Protein AF-A0A660N1Y0-F1 (afdb_monomer_lite)

Radius of gyration: 20.37 Å; chains: 1; bounding box: 56×30×46 Å

Foldseek 3Di:
DPPVVVCVVLVVLVVQLVVLVVCVVPCPPDDDDCVSVVSNVVSVVVVCCVPVVVVCCCPPVNDDPPDDDPCVVPVPD

Structure (mmCIF, N/CA/C/O backbone):
data_AF-A0A660N1Y0-F1
#
_entry.id   AF-A0A660N1Y0-F1
#
loop_
_atom_site.group_PDB
_atom_site.id
_atom_site.type_symbol
_atom_site.label_atom_id
_atom_site.label_alt_id
_atom_site.label_comp_id
_atom_site.label_asym_id
_atom_site.label_entity_id
_atom_site.label_seq_id
_atom_site.pdbx_PDB_ins_code
_atom_site.Cartn_x
_atom_site.Cartn_y
_atom_site.Cartn_z
_atom_site.occupancy
_atom_site.B_iso_or_equiv
_atom_site.auth_seq_id
_atom_site.auth_comp_id
_atom_site.auth_asym_id
_atom_site.auth_atom_id
_atom_site.pdbx_PDB_model_num
ATOM 1 N N . MET A 1 1 ? 15.729 -6.664 0.065 1.00 61.81 1 MET A N 1
ATOM 2 C CA . MET A 1 1 ? 14.969 -6.888 1.316 1.00 61.81 1 MET A CA 1
ATOM 3 C C . MET A 1 1 ? 14.742 -8.377 1.448 1.00 61.81 1 MET A C 1
ATOM 5 O O . MET A 1 1 ? 14.350 -8.988 0.461 1.00 61.81 1 MET A O 1
ATOM 9 N N . ASP A 1 2 ? 14.989 -8.959 2.617 1.00 87.00 2 ASP A N 1
ATOM 10 C CA . ASP A 1 2 ? 14.711 -10.382 2.826 1.00 87.00 2 ASP A CA 1
ATOM 11 C C . ASP A 1 2 ? 13.218 -10.648 2.612 1.00 87.00 2 ASP A C 1
ATOM 13 O O . ASP A 1 2 ? 12.372 -9.914 3.132 1.00 87.00 2 ASP A O 1
ATOM 17 N N . LYS A 1 3 ? 12.887 -11.695 1.847 1.00 88.62 3 LYS A N 1
ATOM 18 C CA . LYS A 1 3 ? 11.503 -12.044 1.477 1.00 88.62 3 LYS A CA 1
ATOM 19 C C . LYS A 1 3 ? 10.590 -12.152 2.707 1.00 88.62 3 LYS A C 1
ATOM 21 O O . LYS A 1 3 ? 9.439 -11.729 2.663 1.00 88.62 3 LYS A O 1
ATOM 26 N N . LEU A 1 4 ? 11.143 -12.622 3.827 1.00 91.12 4 LEU A N 1
ATOM 27 C CA . LEU A 1 4 ? 10.470 -12.704 5.122 1.00 91.12 4 LEU A CA 1
ATOM 28 C C . LEU A 1 4 ? 10.061 -11.328 5.673 1.00 91.12 4 LEU A C 1
ATOM 30 O O . LEU A 1 4 ? 8.913 -11.143 6.067 1.00 91.12 4 LEU A O 1
ATOM 34 N N . LYS A 1 5 ? 10.965 -10.340 5.654 1.00 91.75 5 LYS A N 1
ATOM 35 C CA . LYS A 1 5 ? 10.679 -8.976 6.134 1.00 91.75 5 LYS A CA 1
ATOM 36 C C . LYS A 1 5 ? 9.557 -8.334 5.324 1.00 91.75 5 LYS A C 1
ATOM 38 O O . LYS A 1 5 ? 8.683 -7.686 5.885 1.00 91.75 5 LYS A O 1
ATOM 43 N N . GLN A 1 6 ? 9.553 -8.548 4.010 1.00 90.94 6 GLN A N 1
ATOM 44 C CA . GLN A 1 6 ? 8.496 -8.039 3.142 1.00 90.94 6 GLN A CA 1
ATOM 45 C C . GLN A 1 6 ? 7.136 -8.666 3.471 1.00 90.94 6 GLN A C 1
ATOM 47 O O . GLN A 1 6 ? 6.148 -7.941 3.554 1.00 90.94 6 GLN A O 1
ATOM 52 N N . ILE A 1 7 ? 7.081 -9.985 3.679 1.00 93.38 7 ILE A N 1
ATOM 53 C CA . ILE A 1 7 ? 5.843 -10.675 4.066 1.00 93.38 7 ILE A CA 1
ATOM 54 C C . ILE A 1 7 ? 5.330 -10.142 5.405 1.00 93.38 7 ILE A C 1
ATOM 56 O O . ILE A 1 7 ? 4.148 -9.839 5.510 1.00 93.38 7 ILE A O 1
ATOM 60 N N . LEU A 1 8 ? 6.210 -9.961 6.393 1.00 94.56 8 LEU A N 1
ATOM 61 C CA . LEU A 1 8 ? 5.830 -9.418 7.699 1.00 94.56 8 LEU A CA 1
ATOM 62 C C . LEU A 1 8 ? 5.263 -7.998 7.588 1.00 94.56 8 LEU A C 1
ATOM 64 O O . LEU A 1 8 ? 4.189 -7.733 8.116 1.00 94.56 8 LEU A O 1
ATOM 68 N N . ILE A 1 9 ? 5.933 -7.103 6.855 1.00 93.44 9 ILE A N 1
ATOM 69 C CA . ILE A 1 9 ? 5.476 -5.715 6.680 1.00 93.44 9 ILE A CA 1
ATOM 70 C C . ILE A 1 9 ? 4.093 -5.674 6.022 1.00 93.44 9 ILE A C 1
ATOM 72 O O . ILE A 1 9 ? 3.183 -5.024 6.534 1.00 93.44 9 ILE A O 1
ATOM 76 N N . TRP A 1 10 ? 3.910 -6.380 4.903 1.00 93.75 10 TRP A N 1
ATOM 77 C CA . TRP A 1 10 ? 2.626 -6.376 4.196 1.00 93.75 10 TRP A CA 1
ATOM 78 C C . TRP A 1 10 ? 1.534 -7.132 4.956 1.00 93.75 10 TRP A C 1
ATOM 80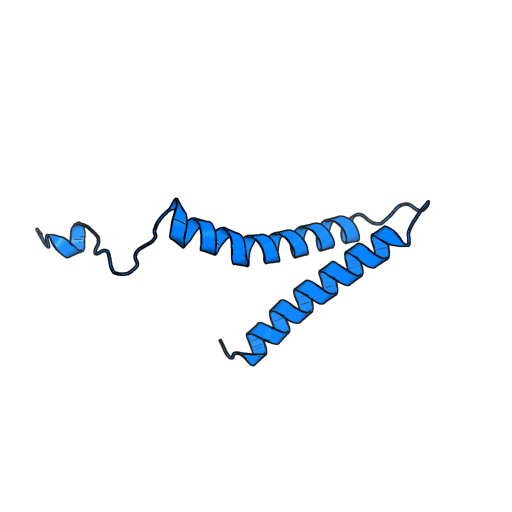 O O . TRP A 1 10 ? 0.377 -6.720 4.908 1.00 93.75 10 TRP A O 1
ATOM 90 N N . GLY A 1 11 ? 1.899 -8.174 5.706 1.00 94.62 11 GLY A N 1
ATOM 91 C CA . GLY A 1 11 ? 0.998 -8.876 6.614 1.00 94.62 11 GLY A CA 1
ATOM 92 C C . GLY A 1 11 ? 0.419 -7.940 7.672 1.00 94.62 11 GLY A C 1
ATOM 93 O O . GLY A 1 11 ? -0.796 -7.894 7.837 1.00 94.62 11 GLY A O 1
ATOM 94 N N . THR A 1 12 ? 1.259 -7.122 8.314 1.00 94.19 12 THR A N 1
ATOM 95 C CA . THR A 1 12 ? 0.806 -6.129 9.300 1.00 94.19 12 THR A CA 1
ATOM 96 C C . THR A 1 12 ? -0.143 -5.100 8.687 1.00 94.19 12 THR A C 1
ATOM 98 O O . THR A 1 12 ? -1.175 -4.806 9.281 1.00 94.19 12 THR A O 1
ATOM 101 N N . VAL A 1 13 ? 0.152 -4.583 7.487 1.00 94.44 13 VAL A N 1
ATOM 102 C CA . VAL A 1 13 ? -0.722 -3.607 6.802 1.00 94.44 13 VAL A CA 1
ATOM 103 C C . VAL A 1 13 ? -2.109 -4.194 6.530 1.00 94.44 13 VAL A C 1
ATOM 105 O O . VAL A 1 13 ? -3.117 -3.542 6.794 1.00 94.44 13 VAL A O 1
ATOM 108 N N . VAL A 1 14 ? -2.175 -5.435 6.039 1.00 94.44 14 VAL A N 1
ATOM 109 C CA . VAL A 1 14 ? -3.456 -6.113 5.791 1.00 94.44 14 VAL A CA 1
ATOM 110 C C . VAL A 1 14 ? -4.200 -6.362 7.101 1.00 94.44 14 VAL A C 1
ATOM 112 O O . VAL A 1 14 ? -5.401 -6.117 7.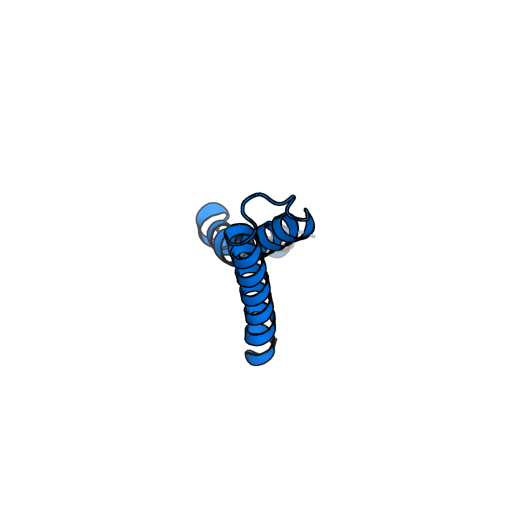167 1.00 94.44 14 VAL A O 1
ATOM 115 N N . LEU A 1 15 ? -3.499 -6.797 8.151 1.00 96.00 15 LEU A N 1
ATOM 116 C CA . LEU A 1 15 ? -4.098 -7.072 9.457 1.00 96.00 15 LEU A CA 1
ATOM 117 C C . LEU A 1 15 ? -4.713 -5.803 10.065 1.00 96.00 15 LEU A C 1
ATOM 119 O O . LEU A 1 15 ? -5.861 -5.837 10.503 1.00 96.00 15 LEU A O 1
ATOM 123 N N . VAL A 1 16 ? -4.000 -4.674 10.010 1.00 95.19 16 VAL A N 1
ATOM 124 C CA . VAL A 1 16 ? -4.517 -3.366 10.447 1.00 95.19 16 VAL A CA 1
ATOM 125 C C . VAL A 1 16 ? -5.737 -2.960 9.625 1.00 95.19 16 VAL A C 1
ATOM 127 O O . VAL A 1 16 ? -6.759 -2.610 10.205 1.00 95.19 16 VAL A O 1
ATOM 130 N N . GLY A 1 17 ? -5.675 -3.065 8.295 1.00 93.88 17 GLY A N 1
ATOM 131 C CA . GLY A 1 17 ? -6.811 -2.737 7.433 1.00 93.88 17 GLY A CA 1
ATOM 132 C C . GLY A 1 17 ? -8.055 -3.565 7.762 1.00 93.88 17 GLY A C 1
ATOM 133 O O . GLY A 1 17 ? -9.136 -3.006 7.934 1.00 93.88 17 GLY A O 1
ATOM 134 N N . VAL A 1 18 ? -7.901 -4.884 7.911 1.00 95.25 18 VAL A N 1
ATOM 135 C CA . VAL A 1 18 ? -8.999 -5.788 8.287 1.00 95.25 18 VAL A CA 1
ATOM 136 C C . VAL A 1 18 ? -9.560 -5.419 9.656 1.00 95.25 18 VAL A C 1
ATOM 138 O O . VAL A 1 18 ? -10.775 -5.297 9.785 1.00 95.25 18 VAL A O 1
ATOM 141 N N . ALA A 1 19 ? -8.707 -5.185 10.655 1.00 93.31 19 ALA A N 1
ATOM 142 C CA . ALA A 1 19 ? -9.149 -4.772 11.983 1.00 93.31 19 ALA A CA 1
ATOM 143 C C . ALA A 1 19 ? -9.968 -3.473 11.924 1.00 93.31 19 ALA A C 1
ATOM 145 O O . ALA A 1 19 ? -11.047 -3.413 12.509 1.00 93.31 19 ALA A O 1
ATOM 146 N N . SER A 1 20 ? -9.514 -2.476 11.158 1.00 91.81 20 SER A N 1
ATOM 147 C CA . SER A 1 20 ? -10.235 -1.213 10.980 1.00 91.81 20 SER A CA 1
ATOM 148 C C . SER A 1 20 ? -11.584 -1.378 10.282 1.00 91.81 20 SER A C 1
ATOM 150 O O . SER A 1 20 ? -12.556 -0.736 10.668 1.00 91.81 20 SER A O 1
ATOM 152 N N . PHE A 1 21 ? -11.689 -2.249 9.276 1.00 91.31 21 PHE A N 1
ATOM 153 C CA . PHE A 1 21 ? -12.979 -2.524 8.634 1.00 91.31 21 PHE A CA 1
ATOM 154 C C . PHE A 1 21 ? -13.931 -3.308 9.541 1.00 91.31 21 PHE A C 1
ATOM 156 O O . PHE A 1 21 ? -15.130 -3.032 9.549 1.00 91.31 21 PHE A O 1
ATOM 163 N N . VAL A 1 22 ? -13.411 -4.257 10.321 1.00 92.31 22 VAL A N 1
ATOM 164 C CA . VAL A 1 22 ? -14.203 -5.042 11.276 1.00 92.31 22 VAL A CA 1
ATOM 165 C C . VAL A 1 22 ? -14.782 -4.141 12.364 1.00 92.31 22 VAL A C 1
ATOM 167 O O . VAL A 1 22 ? -15.979 -4.222 12.637 1.00 92.31 22 VAL A O 1
ATOM 170 N N . THR A 1 23 ? -13.982 -3.244 12.947 1.00 89.44 23 THR A N 1
ATOM 171 C CA . THR A 1 23 ? -14.475 -2.303 13.965 1.00 89.44 23 THR A CA 1
ATOM 172 C C . THR A 1 23 ? -15.535 -1.369 13.392 1.00 89.44 23 THR A C 1
ATOM 174 O O . THR A 1 23 ? -16.612 -1.256 13.971 1.00 89.44 23 THR A O 1
ATOM 177 N N . LEU A 1 24 ? -15.309 -0.795 12.205 1.00 88.06 24 LEU A N 1
ATOM 178 C CA . LEU A 1 24 ? -16.316 0.021 11.514 1.00 88.06 24 LEU A CA 1
ATOM 179 C C . LEU A 1 24 ? -17.632 -0.732 11.270 1.00 88.06 24 LEU A C 1
ATOM 181 O O . LEU A 1 24 ? -18.708 -0.152 11.395 1.00 88.06 24 LEU A O 1
ATOM 185 N N . ALA A 1 25 ? -17.562 -2.012 10.898 1.00 88.19 25 ALA A N 1
ATOM 186 C CA . ALA A 1 25 ? -18.746 -2.803 10.581 1.00 88.19 25 ALA A CA 1
ATOM 187 C C . ALA A 1 25 ? -19.603 -3.116 11.819 1.00 88.19 25 ALA A C 1
ATOM 189 O O . ALA A 1 25 ? -20.838 -3.139 11.704 1.00 88.19 25 ALA A O 1
ATOM 190 N N . ILE A 1 26 ? -18.948 -3.355 12.963 1.00 89.56 26 ILE A N 1
ATOM 191 C CA . ILE A 1 26 ? -19.571 -3.732 14.240 1.00 89.56 26 ILE A CA 1
ATOM 192 C C . ILE A 1 26 ? -20.111 -2.510 14.993 1.00 89.56 26 ILE A C 1
ATOM 194 O O . ILE A 1 26 ? -21.185 -2.606 15.580 1.00 89.56 26 ILE A O 1
ATOM 198 N N . SER A 1 27 ? -19.416 -1.367 14.967 1.00 82.06 27 SER A N 1
ATOM 199 C CA . SER A 1 27 ? -19.731 -0.164 15.763 1.00 82.06 27 SER A CA 1
ATOM 200 C C . SER A 1 27 ? -20.959 0.632 15.275 1.00 82.06 27 SER A C 1
ATOM 202 O O . SER A 1 27 ? -20.937 1.853 15.140 1.00 82.06 27 SER A O 1
ATOM 204 N N . ARG A 1 28 ? -22.068 -0.054 14.998 1.00 72.25 28 ARG A N 1
ATOM 205 C CA . ARG A 1 28 ? -23.284 0.508 14.405 1.00 72.25 28 ARG A CA 1
ATOM 206 C C . ARG A 1 28 ? -24.124 1.229 15.467 1.00 72.25 28 ARG A C 1
ATOM 208 O O . ARG A 1 28 ? -24.701 0.587 16.335 1.00 72.25 28 ARG A O 1
ATOM 215 N N . GLY A 1 29 ? -24.211 2.557 15.371 1.00 70.69 29 GLY A N 1
ATOM 216 C CA . GLY A 1 29 ? -25.005 3.402 16.278 1.00 70.69 29 GLY A CA 1
ATOM 217 C C . GLY A 1 29 ? -24.192 4.181 17.319 1.00 70.69 29 GLY A C 1
ATOM 218 O O . GLY A 1 29 ? -24.753 5.048 17.982 1.00 70.69 29 GLY A O 1
ATOM 219 N N . GLU A 1 30 ? -22.881 3.943 17.415 1.00 74.69 30 GLU A N 1
ATOM 220 C CA . GLU A 1 30 ? -21.958 4.742 18.230 1.00 74.69 30 GLU A CA 1
ATOM 221 C C . GLU A 1 30 ? -21.112 5.679 17.358 1.00 74.69 30 GLU A C 1
ATOM 223 O O . GLU A 1 30 ? -20.917 5.446 16.162 1.00 74.69 30 GLU A O 1
ATOM 228 N N . GLN A 1 31 ? -20.581 6.752 17.953 1.00 74.44 31 GLN A N 1
ATOM 229 C CA . GLN A 1 31 ? -19.606 7.597 17.266 1.00 74.44 31 GLN A CA 1
ATOM 230 C C . GLN A 1 31 ? -18.301 6.818 17.077 1.00 74.44 31 GLN A C 1
ATOM 232 O O . GLN A 1 31 ? -17.508 6.654 18.004 1.00 74.44 31 GLN A O 1
ATOM 237 N N . VAL A 1 32 ? -18.071 6.330 15.858 1.00 78.56 32 VAL A N 1
ATOM 238 C CA . VAL A 1 32 ? -16.828 5.639 15.506 1.00 78.56 32 VAL A CA 1
ATOM 239 C C . VAL A 1 32 ? -15.674 6.639 15.516 1.00 78.56 32 VAL A C 1
ATOM 241 O O . VAL A 1 32 ? -15.717 7.665 14.835 1.00 78.56 32 VAL A O 1
ATOM 244 N N . SER A 1 33 ? -14.616 6.326 16.268 1.00 85.38 33 SER 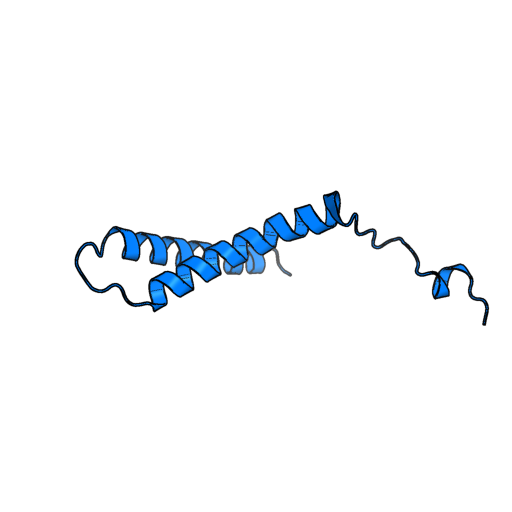A N 1
ATOM 245 C CA . SER A 1 33 ? -13.406 7.150 16.301 1.00 85.38 33 SER A CA 1
ATOM 246 C C . SER A 1 33 ? -12.809 7.311 14.900 1.00 85.38 33 SER A C 1
ATOM 248 O O . SER A 1 33 ? -12.611 6.331 14.175 1.00 85.38 33 SER A O 1
ATOM 250 N N . ALA A 1 34 ? -12.457 8.550 14.540 1.00 88.06 34 ALA A N 1
ATOM 251 C CA . ALA A 1 34 ? -11.894 8.895 13.235 1.00 88.06 34 ALA A CA 1
ATOM 252 C C . ALA A 1 34 ? -10.623 8.099 12.890 1.00 88.06 34 ALA A C 1
ATOM 254 O O . ALA A 1 34 ? -10.327 7.874 11.717 1.00 88.06 34 ALA A O 1
ATOM 255 N N . ILE A 1 35 ? -9.898 7.612 13.901 1.00 90.44 35 ILE A N 1
ATOM 256 C CA . ILE A 1 35 ? -8.677 6.828 13.711 1.00 90.44 35 ILE A CA 1
ATOM 257 C C . ILE A 1 35 ? -8.925 5.543 12.912 1.00 90.44 35 ILE A C 1
ATOM 259 O O . ILE A 1 35 ? -8.082 5.148 12.107 1.00 90.44 35 ILE A O 1
ATOM 263 N N . TRP A 1 36 ? -10.095 4.917 13.066 1.00 90.81 36 TRP A N 1
ATOM 264 C CA . TRP A 1 36 ? -10.438 3.693 12.344 1.00 90.81 36 TRP A CA 1
ATOM 265 C C . TRP A 1 36 ? -10.687 3.957 10.858 1.00 90.81 36 TRP A C 1
ATOM 267 O O . TRP A 1 36 ? -10.246 3.187 10.008 1.00 90.81 36 TRP A O 1
ATOM 277 N N . MET A 1 37 ? -11.291 5.100 10.526 1.00 90.31 37 MET A N 1
ATOM 278 C CA . MET A 1 37 ? -11.445 5.534 9.135 1.00 90.31 37 MET A CA 1
ATOM 279 C C . MET A 1 37 ? -10.092 5.856 8.493 1.00 90.31 37 MET A C 1
ATOM 281 O O . MET A 1 37 ? -9.810 5.401 7.385 1.00 90.31 37 MET A O 1
ATOM 285 N N . VAL A 1 38 ? -9.227 6.592 9.198 1.00 94.06 38 VAL A N 1
ATOM 286 C CA . VAL A 1 38 ? -7.899 6.971 8.687 1.00 94.06 38 VAL A CA 1
ATOM 287 C C . VAL A 1 38 ? -7.019 5.739 8.473 1.00 94.06 38 VAL A C 1
ATOM 289 O O . VAL A 1 38 ? -6.403 5.592 7.420 1.00 94.06 38 VAL A O 1
ATOM 292 N N . THR A 1 39 ? -6.988 4.817 9.434 1.00 93.31 39 THR A N 1
ATOM 293 C CA . THR A 1 39 ? -6.205 3.574 9.318 1.00 93.31 39 THR A CA 1
ATOM 294 C C . THR A 1 39 ? -6.714 2.666 8.197 1.00 93.31 39 THR A C 1
ATOM 296 O O . THR A 1 39 ? -5.897 2.120 7.450 1.00 93.31 39 THR A O 1
ATOM 299 N N . ALA A 1 40 ? -8.035 2.557 8.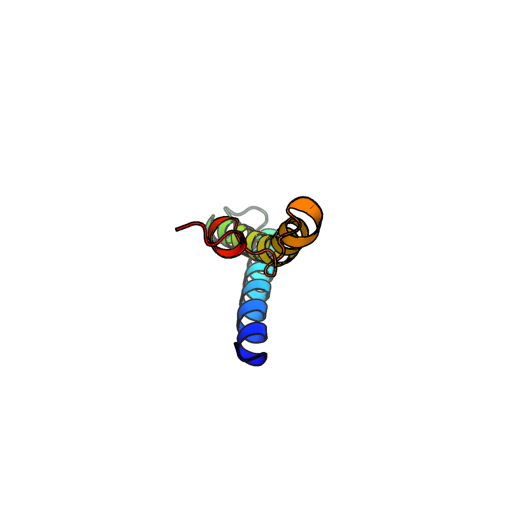005 1.00 93.81 40 ALA A N 1
ATOM 300 C CA . ALA A 1 40 ? -8.613 1.845 6.865 1.00 93.81 40 ALA A CA 1
ATOM 301 C C . ALA A 1 40 ? -8.197 2.489 5.531 1.00 93.81 40 ALA A C 1
ATOM 303 O O . ALA A 1 40 ? -7.708 1.797 4.636 1.00 93.81 40 ALA A O 1
ATOM 304 N N . ALA A 1 41 ? -8.310 3.816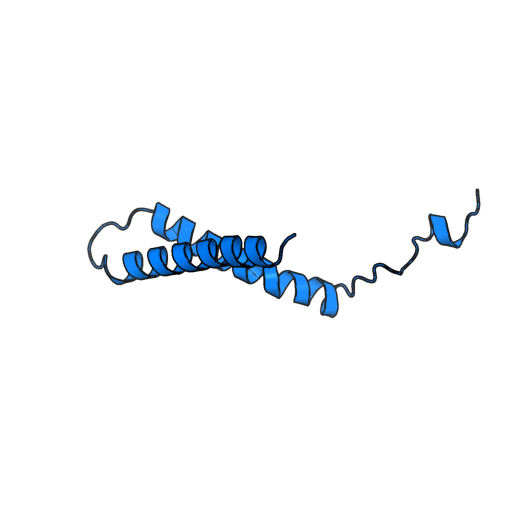 5.418 1.00 95.19 41 ALA A N 1
ATOM 305 C CA . ALA A 1 41 ? -7.930 4.559 4.219 1.00 95.19 41 ALA A CA 1
ATOM 306 C C . ALA A 1 41 ? -6.441 4.398 3.878 1.00 95.19 41 ALA A C 1
ATOM 308 O O . ALA A 1 41 ? -6.103 4.114 2.730 1.00 95.19 41 ALA A O 1
ATOM 309 N N . ILE A 1 42 ? -5.551 4.505 4.871 1.00 96.38 42 ILE A N 1
ATOM 310 C CA . ILE A 1 42 ? -4.106 4.302 4.687 1.00 96.38 42 ILE A CA 1
ATOM 311 C C . ILE A 1 42 ? -3.814 2.873 4.220 1.00 96.38 42 ILE A C 1
ATOM 313 O O . ILE A 1 42 ? -3.012 2.680 3.308 1.00 96.38 42 ILE A O 1
ATOM 317 N N . SER A 1 43 ? -4.477 1.875 4.807 1.00 95.31 43 SER A N 1
ATOM 318 C CA . SER A 1 43 ? -4.275 0.469 4.439 1.00 95.31 43 SER A CA 1
ATOM 319 C C . SER A 1 43 ? -4.688 0.206 2.987 1.00 95.31 43 SER A C 1
ATOM 321 O O . SER A 1 43 ? -3.930 -0.400 2.228 1.00 95.31 43 SER A O 1
ATOM 323 N N . VAL A 1 44 ? -5.845 0.728 2.564 1.00 95.62 44 VAL A N 1
ATOM 324 C CA . VAL A 1 44 ? -6.303 0.644 1.167 1.00 95.62 44 VAL A CA 1
ATOM 325 C C . VAL A 1 44 ? -5.353 1.391 0.233 1.00 95.62 44 VAL A C 1
ATOM 327 O O . VAL A 1 44 ? -4.955 0.844 -0.796 1.00 95.62 44 VAL A O 1
ATOM 330 N N . TYR A 1 45 ? -4.937 2.606 0.601 1.00 95.88 45 TYR A N 1
ATOM 331 C CA . TYR A 1 45 ? -4.004 3.402 -0.192 1.00 95.88 45 TYR A CA 1
ATOM 332 C C . TYR A 1 45 ? -2.659 2.698 -0.367 1.00 95.88 45 TYR A C 1
ATOM 334 O O . TYR A 1 45 ? -2.135 2.670 -1.473 1.00 95.88 45 TYR A O 1
ATOM 342 N N . ALA A 1 46 ? -2.111 2.074 0.677 1.00 95.75 46 ALA A N 1
ATOM 343 C CA . ALA A 1 46 ? -0.846 1.350 0.589 1.00 95.75 46 ALA A CA 1
ATOM 344 C C . ALA A 1 46 ? -0.927 0.175 -0.403 1.00 95.75 46 ALA A C 1
ATOM 346 O O . ALA A 1 46 ? -0.032 -0.006 -1.234 1.00 95.75 46 ALA A O 1
ATOM 347 N N . VAL A 1 47 ? -2.013 -0.604 -0.353 1.00 93.56 47 VAL A N 1
ATOM 348 C CA . VAL A 1 47 ? -2.246 -1.717 -1.287 1.00 93.56 47 VAL A CA 1
ATOM 349 C C . VAL A 1 47 ? -2.433 -1.199 -2.713 1.00 93.56 47 VAL A C 1
ATOM 351 O O . VAL A 1 47 ? -1.789 -1.702 -3.637 1.00 93.56 47 VAL A O 1
ATOM 354 N N . ALA A 1 48 ? -3.257 -0.166 -2.894 1.00 95.19 48 ALA A N 1
ATOM 355 C CA . ALA A 1 48 ? -3.477 0.463 -4.191 1.00 95.19 48 ALA A CA 1
ATOM 356 C C . ALA A 1 48 ? -2.170 1.024 -4.758 1.00 95.19 48 ALA A C 1
ATOM 358 O O . ALA A 1 48 ? -1.815 0.717 -5.892 1.00 95.19 48 ALA A O 1
ATOM 359 N N . TYR A 1 49 ? -1.401 1.759 -3.955 1.00 94.81 49 TYR A N 1
ATOM 360 C CA . TYR A 1 49 ? -0.103 2.292 -4.338 1.00 94.81 49 TYR A CA 1
ATOM 361 C C . TYR A 1 49 ? 0.817 1.176 -4.8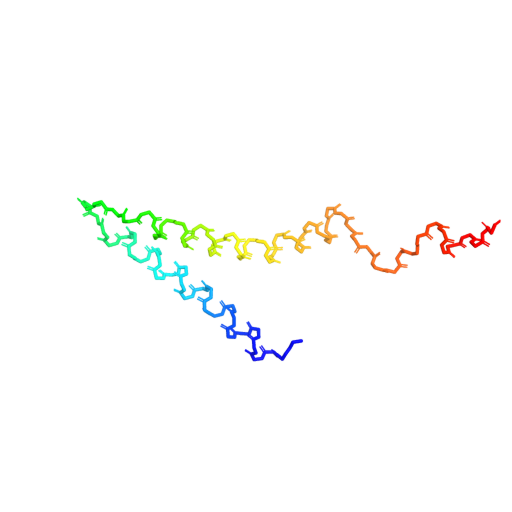23 1.00 94.81 49 TYR A C 1
ATOM 363 O O . TYR A 1 49 ? 1.388 1.301 -5.896 1.00 94.81 49 TYR A O 1
ATOM 371 N N . ARG A 1 50 ? 0.910 0.039 -4.125 1.00 91.94 50 ARG A N 1
ATOM 372 C CA . ARG A 1 50 ? 1.777 -1.076 -4.541 1.00 91.94 50 ARG A CA 1
ATOM 373 C C . ARG A 1 50 ? 1.456 -1.612 -5.939 1.00 91.94 50 ARG A C 1
ATOM 375 O O . ARG A 1 50 ? 2.375 -1.823 -6.727 1.00 91.94 50 ARG A O 1
ATOM 382 N N . TYR A 1 51 ? 0.188 -1.888 -6.230 1.00 94.12 51 TYR A N 1
ATOM 383 C CA . TYR A 1 51 ? -0.191 -2.573 -7.472 1.00 94.12 51 TYR A CA 1
ATOM 384 C C . TYR A 1 51 ? -0.504 -1.604 -8.608 1.00 94.12 51 TYR A C 1
ATOM 386 O O . TYR A 1 51 ? -0.096 -1.826 -9.749 1.00 94.12 51 TYR A O 1
ATOM 394 N N . TYR A 1 52 ? -1.184 -0.506 -8.298 1.00 94.94 52 TYR A N 1
ATOM 395 C CA . TYR A 1 52 ? -1.591 0.476 -9.289 1.00 94.94 52 TYR A CA 1
ATOM 396 C C . TYR A 1 52 ? -0.417 1.341 -9.755 1.00 94.94 52 TYR A C 1
ATOM 398 O O . TYR A 1 52 ? -0.313 1.616 -10.948 1.00 94.94 52 TYR A O 1
ATOM 406 N N . SER A 1 53 ? 0.532 1.692 -8.873 1.00 93.69 53 SER A N 1
ATOM 407 C CA . SER A 1 53 ? 1.750 2.393 -9.319 1.00 93.69 53 SER A CA 1
ATOM 408 C C . SER A 1 53 ? 2.564 1.542 -10.292 1.00 93.69 53 SER A C 1
ATOM 410 O O . SER A 1 53 ? 3.063 2.059 -11.286 1.00 93.69 53 SER A O 1
ATOM 412 N N . LEU A 1 54 ? 2.635 0.225 -10.066 1.00 94.06 54 LEU A N 1
ATOM 413 C CA . LEU A 1 54 ? 3.319 -0.695 -10.968 1.00 94.06 54 LEU A CA 1
ATOM 414 C C . LEU A 1 54 ? 2.612 -0.782 -12.323 1.00 94.06 54 LEU A C 1
ATOM 416 O O . LEU A 1 54 ? 3.274 -0.825 -13.359 1.00 94.06 54 LEU A O 1
ATOM 420 N N . TYR A 1 55 ? 1.277 -0.792 -12.321 1.00 94.81 55 TYR A N 1
ATOM 421 C CA . TYR A 1 55 ? 0.492 -0.735 -13.549 1.00 94.81 55 TYR A CA 1
ATOM 422 C C . TYR A 1 55 ? 0.778 0.549 -14.333 1.00 94.81 55 TYR A C 1
ATOM 424 O O . TYR A 1 55 ? 1.065 0.467 -15.526 1.00 94.81 55 TYR A O 1
ATOM 432 N N . ILE A 1 56 ? 0.756 1.708 -13.668 1.00 94.56 56 ILE A N 1
ATOM 433 C CA . ILE A 1 56 ? 1.062 3.003 -14.288 1.00 94.56 56 ILE A CA 1
ATOM 434 C C . ILE A 1 56 ? 2.485 2.998 -14.847 1.00 94.56 56 ILE A C 1
ATOM 436 O O . ILE A 1 56 ? 2.677 3.315 -16.017 1.00 94.56 56 ILE A O 1
ATOM 440 N N . ALA A 1 57 ? 3.469 2.586 -14.047 1.00 95.00 57 ALA A N 1
ATOM 441 C CA . ALA A 1 57 ? 4.870 2.537 -14.447 1.00 95.00 57 ALA A CA 1
ATOM 442 C C . ALA A 1 57 ? 5.086 1.684 -15.705 1.00 95.00 57 ALA A C 1
ATOM 444 O O . ALA A 1 57 ? 5.842 2.080 -16.586 1.00 95.00 57 ALA A O 1
ATOM 445 N N . LYS A 1 58 ? 4.408 0.535 -15.806 1.00 93.62 58 LYS A N 1
ATOM 446 C CA . LYS A 1 58 ? 4.591 -0.410 -16.915 1.00 93.62 58 LYS A CA 1
ATOM 447 C C . LYS A 1 58 ? 3.755 -0.093 -18.149 1.00 93.62 58 LYS A C 1
ATOM 449 O O . LYS A 1 58 ? 4.269 -0.196 -19.252 1.00 93.62 58 LYS A O 1
ATOM 454 N N . ASN A 1 59 ? 2.482 0.251 -17.976 1.00 94.25 59 ASN A N 1
ATOM 455 C CA . ASN A 1 59 ? 1.533 0.341 -19.091 1.00 94.25 59 ASN A CA 1
ATOM 456 C C . ASN A 1 59 ? 1.314 1.777 -19.561 1.00 94.25 59 ASN A C 1
ATOM 458 O O . ASN A 1 59 ? 1.157 2.010 -20.755 1.00 94.25 59 ASN A O 1
ATOM 462 N N . VAL A 1 60 ? 1.299 2.734 -18.631 1.00 94.38 60 VAL A N 1
ATOM 463 C CA . VAL A 1 60 ? 0.998 4.137 -18.943 1.00 94.38 60 VAL A CA 1
ATOM 464 C C . VAL A 1 60 ? 2.282 4.899 -19.246 1.00 94.38 60 VAL A C 1
ATOM 466 O O . VAL A 1 60 ? 2.425 5.462 -20.322 1.00 94.38 60 VAL A O 1
ATOM 469 N N . MET A 1 61 ? 3.226 4.903 -18.305 1.00 93.56 61 MET A N 1
ATOM 470 C CA . MET A 1 61 ? 4.491 5.628 -18.442 1.00 93.56 61 MET A CA 1
ATOM 471 C C . MET A 1 61 ? 5.557 4.834 -19.198 1.00 93.56 61 MET A C 1
ATOM 473 O O . MET A 1 61 ? 6.493 5.441 -19.707 1.00 93.56 61 MET A O 1
ATOM 477 N N . GLN A 1 62 ? 5.425 3.502 -19.251 1.00 92.38 62 GLN A N 1
ATOM 478 C CA . GLN A 1 62 ? 6.386 2.591 -19.886 1.00 92.38 62 GLN A CA 1
ATOM 479 C C . GLN A 1 62 ? 7.833 2.906 -19.470 1.00 92.38 62 GLN A C 1
ATOM 481 O O . GLN A 1 62 ? 8.718 3.091 -20.303 1.00 92.38 62 GLN A O 1
ATOM 486 N N . LEU A 1 63 ? 8.056 3.021 -18.156 1.00 89.06 63 LEU A N 1
ATOM 487 C CA . LEU A 1 63 ? 9.363 3.337 -17.589 1.00 89.06 63 LEU A CA 1
ATOM 488 C C . LEU A 1 63 ? 10.358 2.232 -17.956 1.00 89.06 63 LEU A C 1
ATOM 490 O O . LEU A 1 63 ? 10.261 1.108 -17.461 1.00 89.06 63 LEU A O 1
ATOM 494 N N . ASP A 1 64 ? 11.318 2.577 -18.809 1.00 89.06 64 ASP A N 1
ATOM 495 C CA . ASP A 1 64 ? 12.412 1.700 -19.206 1.00 89.06 64 ASP A CA 1
ATOM 496 C C . ASP A 1 64 ? 13.706 2.128 -18.497 1.00 89.06 64 ASP A C 1
ATOM 498 O O . ASP A 1 64 ? 14.263 3.180 -18.828 1.00 89.06 64 ASP A O 1
ATOM 502 N N . PRO A 1 65 ? 14.209 1.340 -17.528 1.00 84.75 65 PRO A N 1
ATOM 503 C CA . PRO A 1 65 ? 15.454 1.651 -16.833 1.00 84.75 65 PRO A CA 1
ATOM 504 C C . PRO A 1 65 ? 16.694 1.532 -17.733 1.00 84.75 65 PRO A C 1
ATOM 506 O O . PRO A 1 65 ? 17.743 2.053 -17.369 1.00 84.75 65 PRO A O 1
ATOM 509 N N . ASN A 1 66 ? 16.595 0.881 -18.897 1.00 87.38 66 ASN A N 1
ATOM 510 C CA . ASN A 1 66 ? 17.703 0.756 -19.848 1.00 87.38 66 ASN A CA 1
ATOM 511 C C . ASN A 1 66 ? 17.768 1.930 -20.835 1.00 87.38 66 ASN A C 1
ATOM 513 O O . ASN A 1 66 ? 18.698 2.021 -21.642 1.00 87.38 66 ASN A O 1
ATOM 517 N N . ARG A 1 67 ? 16.794 2.847 -20.794 1.00 85.31 67 ARG A N 1
ATOM 518 C CA . ARG A 1 67 ? 16.762 4.010 -21.677 1.00 85.31 67 ARG A CA 1
ATOM 519 C C . ARG A 1 67 ? 17.749 5.068 -21.190 1.00 85.31 67 ARG A C 1
ATOM 521 O O . ARG A 1 67 ? 17.421 5.903 -20.350 1.00 85.31 67 ARG A O 1
ATOM 528 N N . LEU A 1 68 ? 18.945 5.051 -21.774 1.00 85.81 68 LEU A N 1
ATOM 529 C CA . LEU A 1 68 ? 19.983 6.060 -21.552 1.00 85.81 68 LEU A CA 1
ATOM 530 C C . LEU A 1 68 ? 19.446 7.476 -21.800 1.00 85.81 68 LEU A C 1
ATOM 532 O O . LEU A 1 68 ? 18.738 7.732 -22.786 1.00 85.81 68 LEU A O 1
ATOM 536 N N . THR A 1 69 ? 19.795 8.398 -20.904 1.00 84.38 69 THR A N 1
ATOM 537 C CA . THR A 1 69 ? 19.463 9.816 -21.054 1.00 84.38 69 THR A CA 1
ATOM 538 C C . THR A 1 69 ? 20.246 10.416 -22.230 1.00 84.38 69 THR A C 1
ATOM 540 O O . THR A 1 69 ? 21.308 9.908 -22.596 1.00 84.38 69 THR A O 1
ATOM 543 N N . PRO A 1 70 ? 19.754 11.500 -22.859 1.00 79.56 70 PRO A N 1
ATOM 544 C CA . PRO A 1 70 ? 20.441 12.112 -23.998 1.00 79.56 70 PRO A CA 1
ATOM 545 C C . PRO A 1 70 ? 21.877 12.557 -23.696 1.00 79.56 70 PRO A C 1
ATOM 547 O O . PRO A 1 70 ? 22.705 12.506 -24.599 1.00 79.56 70 PRO A O 1
ATOM 550 N N . ALA A 1 71 ? 22.154 12.950 -22.447 1.00 81.12 71 ALA A N 1
ATOM 551 C CA . ALA A 1 71 ? 23.480 13.352 -21.984 1.00 81.12 71 ALA A CA 1
ATOM 552 C C . ALA A 1 71 ? 24.492 12.193 -22.042 1.00 81.12 71 ALA A C 1
ATOM 554 O O . ALA A 1 71 ? 25.596 12.374 -22.534 1.00 81.12 71 ALA A O 1
ATOM 555 N N . GLU A 1 72 ? 24.084 10.991 -21.628 1.00 79.69 72 GLU A N 1
ATOM 556 C CA . GLU A 1 72 ? 24.911 9.779 -21.736 1.00 79.69 72 GLU A CA 1
ATOM 557 C C . GLU A 1 72 ? 25.013 9.264 -23.178 1.00 79.69 72 GLU A C 1
ATOM 559 O O . GLU A 1 72 ? 26.046 8.748 -23.590 1.00 79.69 72 GLU A O 1
ATOM 564 N N . ARG A 1 73 ? 23.944 9.395 -23.979 1.00 79.56 73 ARG A N 1
ATOM 565 C CA . ARG A 1 73 ? 23.931 8.867 -25.354 1.00 79.56 73 ARG A CA 1
ATOM 566 C C . ARG A 1 73 ? 24.898 9.599 -26.280 1.00 79.56 73 ARG A C 1
ATOM 568 O O . ARG A 1 73 ? 25.552 8.943 -27.085 1.00 79.56 73 ARG A O 1
ATOM 575 N N . HIS A 1 74 ? 24.887 10.928 -26.252 1.00 80.94 74 HIS A N 1
ATOM 576 C CA . HIS A 1 74 ? 25.647 11.707 -27.226 1.00 80.94 74 HIS A CA 1
ATOM 577 C C . HIS A 1 74 ? 27.060 11.997 -26.721 1.00 80.94 74 HIS A C 1
ATOM 579 O O . HIS A 1 74 ? 27.975 12.008 -27.527 1.00 80.94 74 HIS A O 1
ATOM 585 N N . ASN A 1 75 ? 27.265 12.113 -25.400 1.00 64.69 75 ASN A N 1
ATOM 586 C CA . ASN A 1 75 ? 28.571 12.432 -24.808 1.00 64.69 75 ASN A CA 1
ATOM 587 C C . ASN A 1 75 ? 29.275 13.600 -25.538 1.00 64.69 75 ASN A C 1
ATOM 589 O O . ASN A 1 75 ? 30.498 13.627 -25.690 1.00 64.69 75 ASN A O 1
ATOM 593 N N . ASP A 1 76 ? 28.462 14.540 -26.023 1.00 65.44 76 ASP A N 1
ATOM 594 C CA . ASP A 1 76 ? 28.895 15.761 -26.681 1.00 65.44 76 ASP A CA 1
ATOM 595 C C . ASP A 1 76 ? 29.247 16.728 -25.545 1.00 65.44 76 ASP A C 1
ATOM 597 O O . ASP A 1 76 ? 28.368 17.401 -25.000 1.00 65.44 76 ASP A O 1
ATOM 601 N N . GLY A 1 77 ? 30.500 16.665 -25.087 1.00 63.44 77 GLY A N 1
ATOM 602 C CA . GLY A 1 77 ? 31.043 17.566 -24.064 1.00 63.44 77 GLY A CA 1
ATOM 603 C C . GLY A 1 77 ? 30.964 19.039 -24.445 1.00 63.44 77 GLY A C 1
ATOM 604 O O . GLY A 1 77 ? 30.989 19.352 -25.658 1.00 63.44 77 GLY A O 1
#

Sequence (77 aa):
MDKLKQILIWGTVVLVGVASFVTLAISRGEQVSAIWMVTAAISVYAVAYRYYSLYIAKNVMQLDPNRLTPAERHNDG

Secondary structure (DSSP, 8-state):
--HHHHHHHHHHHHHHHHHHHHHHHH-TTS---HHHHHHHHHHHHHHHHHHHHHHIIIIIS---TT---HHHHH---

pLDDT: mean 88.65, std 8.36, range [61.81, 96.38]